Protein AF-A0AA45ZHK5-F1 (afdb_monomer)

Radius of gyration: 15.29 Å; Cα contacts (8 Å, |Δi|>4): 67; chains: 1; bounding box: 30×25×46 Å

Solvent-accessible surface area (backbone atoms only — not comparable to full-atom values): 4859 Å² total; per-residue (Å²): 133,69,66,66,63,56,46,51,55,61,66,66,31,79,90,42,74,86,53,74,52,58,82,46,70,58,47,84,46,80,48,77,40,50,84,82,64,48,72,67,59,54,48,53,47,51,53,58,53,54,74,62,34,48,91,84,37,46,76,47,75,49,76,44,71,54,75,84,77,76,93,76,86,87,126

Sequence (75 aa):
MSTELLAEAAISNPLLNNISMKGARGILINITGGMDMTLFEVDAAVNRIREEVDEETDIIFGSMRTVLVELGSLF

Structure (mmCIF, N/CA/C/O backbone):
data_AF-A0AA45ZHK5-F1
#
_entry.id   AF-A0AA45ZHK5-F1
#
loop_
_atom_site.group_PDB
_atom_site.id
_atom_site.type_symbol
_atom_site.label_atom_id
_atom_site.label_alt_id
_atom_site.label_comp_id
_atom_site.label_asym_id
_atom_site.label_entity_id
_atom_site.label_seq_id
_atom_site.pdbx_PDB_ins_code
_atom_site.Cartn_x
_atom_site.Cartn_y
_atom_site.Cartn_z
_atom_site.occupancy
_atom_site.B_iso_or_equiv
_atom_site.auth_seq_id
_atom_site.auth_comp_id
_atom_site.auth_asym_id
_atom_site.auth_atom_id
_atom_site.pdbx_PDB_model_num
ATOM 1 N N . MET A 1 1 ? 17.352 -3.671 -5.142 1.00 50.22 1 MET A N 1
ATOM 2 C CA . MET A 1 1 ? 16.986 -2.458 -4.385 1.00 50.22 1 MET A CA 1
ATOM 3 C C . MET A 1 1 ? 15.720 -2.828 -3.639 1.00 50.22 1 MET A C 1
ATOM 5 O O . MET A 1 1 ? 14.757 -3.177 -4.300 1.00 50.22 1 MET A O 1
ATOM 9 N N . SER A 1 2 ? 15.790 -2.964 -2.316 1.00 51.91 2 SER A N 1
ATOM 10 C CA . SER A 1 2 ? 14.754 -3.633 -1.518 1.00 51.91 2 SER A CA 1
ATOM 11 C C . SER A 1 2 ? 13.474 -2.799 -1.477 1.00 51.91 2 SER A C 1
ATOM 13 O O . SER A 1 2 ? 13.520 -1.620 -1.129 1.00 51.91 2 SER A O 1
ATOM 15 N N . THR A 1 3 ? 12.352 -3.404 -1.845 1.00 57.03 3 THR A N 1
ATOM 16 C CA . THR A 1 3 ? 11.020 -2.792 -1.919 1.00 57.03 3 THR A CA 1
ATOM 17 C C . THR A 1 3 ? 10.547 -2.144 -0.622 1.00 57.03 3 THR A C 1
ATOM 19 O O . THR A 1 3 ? 9.846 -1.135 -0.686 1.00 57.03 3 THR A O 1
ATOM 22 N N . GLU A 1 4 ? 10.983 -2.634 0.544 1.00 61.03 4 GLU A N 1
ATOM 23 C CA . GLU A 1 4 ? 10.683 -2.012 1.840 1.00 61.03 4 GLU A CA 1
ATOM 24 C C . GLU A 1 4 ? 11.074 -0.527 1.901 1.00 61.03 4 GLU A C 1
ATOM 26 O O . GLU A 1 4 ? 10.319 0.279 2.437 1.00 61.03 4 GLU A O 1
ATOM 31 N N . LEU A 1 5 ? 12.204 -0.132 1.298 1.00 60.50 5 LEU A N 1
ATOM 32 C CA . LEU A 1 5 ? 12.670 1.263 1.336 1.00 60.50 5 LEU A CA 1
ATOM 33 C C . LEU A 1 5 ? 11.740 2.215 0.573 1.00 60.50 5 LEU A C 1
ATOM 35 O O . LEU A 1 5 ? 11.599 3.378 0.947 1.00 60.50 5 LEU A O 1
ATOM 39 N N . LEU A 1 6 ? 11.097 1.731 -0.492 1.00 57.59 6 LEU A N 1
ATOM 40 C CA . LEU A 1 6 ? 10.135 2.522 -1.262 1.00 57.59 6 LEU A CA 1
ATOM 41 C C . LEU A 1 6 ? 8.796 2.631 -0.526 1.00 57.59 6 LEU A C 1
ATOM 43 O O . LEU A 1 6 ? 8.182 3.698 -0.540 1.00 57.59 6 LEU A O 1
ATOM 47 N N . ALA A 1 7 ? 8.373 1.558 0.147 1.00 58.22 7 ALA A N 1
ATOM 48 C CA . ALA A 1 7 ? 7.160 1.553 0.957 1.00 58.22 7 ALA A CA 1
ATOM 49 C C . ALA A 1 7 ? 7.276 2.514 2.153 1.00 58.22 7 ALA A C 1
ATOM 51 O O . ALA A 1 7 ? 6.375 3.322 2.378 1.00 58.22 7 ALA A O 1
ATOM 52 N N . GLU A 1 8 ? 8.405 2.507 2.869 1.00 64.12 8 GLU A N 1
ATOM 53 C CA . GLU A 1 8 ? 8.635 3.451 3.971 1.00 64.12 8 GLU A CA 1
ATOM 54 C C . GLU A 1 8 ? 8.680 4.908 3.497 1.00 64.12 8 GLU A C 1
ATOM 56 O O . GLU A 1 8 ? 8.080 5.781 4.125 1.00 64.12 8 GLU A O 1
ATOM 61 N N . ALA A 1 9 ? 9.330 5.185 2.362 1.00 64.12 9 ALA A N 1
ATOM 62 C CA . ALA A 1 9 ? 9.368 6.531 1.792 1.00 64.12 9 ALA A CA 1
ATOM 63 C C . ALA A 1 9 ? 7.976 7.032 1.360 1.00 64.12 9 ALA A C 1
ATOM 65 O O . ALA A 1 9 ? 7.685 8.222 1.487 1.00 64.12 9 ALA A O 1
ATOM 66 N N . ALA A 1 10 ? 7.108 6.136 0.877 1.00 60.50 10 ALA A N 1
ATOM 67 C CA . ALA A 1 10 ? 5.737 6.472 0.500 1.00 60.50 10 ALA A CA 1
ATOM 68 C C . ALA A 1 10 ? 4.850 6.777 1.721 1.00 60.50 10 ALA A C 1
ATOM 70 O O . ALA A 1 10 ? 4.057 7.718 1.671 1.00 60.50 10 ALA A O 1
ATOM 71 N N . ILE A 1 11 ? 5.013 6.030 2.821 1.00 61.16 11 ILE A N 1
ATOM 72 C CA . ILE A 1 11 ? 4.293 6.261 4.086 1.00 61.16 11 ILE A CA 1
ATOM 73 C C . ILE A 1 11 ? 4.787 7.545 4.770 1.00 61.16 11 ILE A C 1
ATOM 75 O O . ILE A 1 11 ? 3.985 8.313 5.293 1.00 61.16 11 ILE A O 1
ATOM 79 N N . SER A 1 12 ? 6.089 7.833 4.698 1.00 56.00 12 SER A N 1
ATOM 80 C CA . SER A 1 12 ? 6.716 9.029 5.284 1.00 56.00 12 SER A CA 1
ATOM 81 C C . SER A 1 12 ? 6.503 10.311 4.455 1.00 56.00 12 SER A C 1
ATOM 83 O O . SER A 1 12 ? 7.238 11.295 4.583 1.00 56.00 12 SER A O 1
ATOM 85 N N . ASN A 1 13 ? 5.504 10.329 3.564 1.00 52.41 13 ASN A N 1
ATOM 86 C CA . ASN A 1 13 ? 5.210 11.505 2.758 1.00 52.41 13 ASN A CA 1
ATOM 87 C C . ASN A 1 13 ? 4.739 12.660 3.671 1.00 52.41 13 ASN A C 1
ATOM 89 O O . ASN A 1 13 ? 3.779 12.486 4.425 1.00 52.41 13 ASN A O 1
ATOM 93 N N . PRO A 1 14 ? 5.335 13.867 3.579 1.00 47.47 14 PRO A N 1
ATOM 94 C CA . PRO A 1 14 ? 4.917 15.037 4.355 1.00 47.47 14 PRO A CA 1
ATOM 95 C C . PRO A 1 14 ? 3.427 15.388 4.232 1.00 47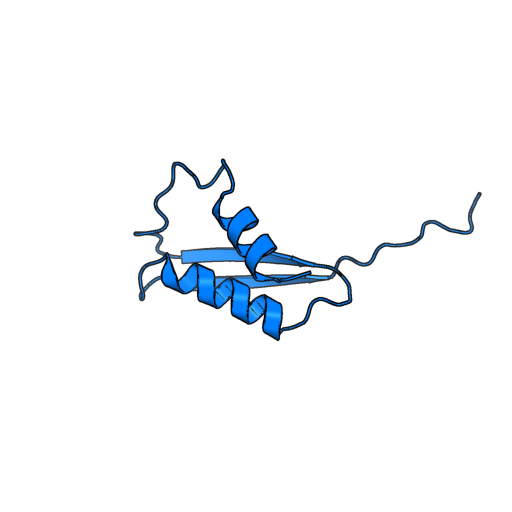.47 14 PRO A C 1
ATOM 97 O O . PRO A 1 14 ? 2.875 16.013 5.133 1.00 47.47 14 PRO A O 1
ATOM 100 N N . LEU A 1 15 ? 2.769 14.974 3.142 1.00 51.72 15 LEU A N 1
ATOM 101 C CA . LEU A 1 15 ? 1.326 15.130 2.935 1.00 51.72 15 LEU A CA 1
ATOM 102 C C . LEU A 1 15 ? 0.472 14.195 3.816 1.00 51.72 15 LEU A C 1
ATOM 104 O O . LEU A 1 15 ? -0.711 14.462 4.003 1.00 51.72 15 LEU A O 1
ATOM 108 N N . LEU A 1 16 ? 1.062 13.128 4.367 1.00 51.91 16 LEU A N 1
ATOM 109 C CA . LEU A 1 16 ? 0.426 12.138 5.245 1.00 51.91 16 LEU A CA 1
ATOM 110 C C . LEU A 1 16 ? 0.787 12.333 6.730 1.00 51.91 16 LEU A C 1
ATOM 112 O O . LEU A 1 16 ? 0.065 11.856 7.598 1.00 51.91 16 LEU A O 1
ATOM 116 N N . ASN A 1 17 ? 1.839 13.101 7.044 1.00 48.12 17 ASN A N 1
ATOM 117 C CA . ASN A 1 17 ? 2.347 13.293 8.415 1.00 48.12 17 ASN A CA 1
ATOM 118 C C . ASN A 1 17 ? 1.343 13.898 9.415 1.00 48.12 17 ASN A C 1
ATOM 120 O O . ASN A 1 17 ? 1.507 13.726 10.621 1.00 48.12 17 ASN A O 1
ATOM 124 N N . ASN A 1 18 ? 0.303 14.590 8.940 1.00 48.88 18 ASN A N 1
ATOM 125 C CA . ASN A 1 18 ? -0.717 15.210 9.794 1.00 48.88 18 ASN A CA 1
ATOM 126 C C . ASN A 1 18 ? -2.086 14.515 9.711 1.00 48.88 18 ASN A C 1
ATOM 128 O O . ASN A 1 18 ? -3.064 15.034 10.253 1.00 48.88 18 ASN A O 1
ATOM 132 N N . ILE A 1 19 ? -2.179 13.366 9.034 1.00 53.16 19 ILE A N 1
ATOM 133 C CA . ILE A 1 19 ? -3.429 12.631 8.840 1.00 53.16 19 ILE A CA 1
ATOM 134 C C . ILE A 1 19 ? -3.231 11.220 9.389 1.00 53.16 19 ILE A C 1
ATOM 136 O O . ILE A 1 19 ? -2.552 10.390 8.796 1.00 53.16 19 ILE A O 1
ATOM 140 N N . SER A 1 20 ? -3.834 10.946 10.545 1.00 58.31 20 SER A N 1
ATOM 141 C CA . SER A 1 20 ? -3.949 9.577 11.044 1.00 58.31 20 SER A CA 1
ATOM 142 C C . SER A 1 20 ? -4.740 8.750 10.030 1.00 58.31 20 SER A C 1
ATOM 144 O O . SER A 1 20 ? -5.886 9.084 9.736 1.00 58.31 20 SER A O 1
ATOM 146 N N . MET A 1 21 ? -4.144 7.672 9.515 1.00 64.75 21 MET A N 1
ATOM 147 C CA . MET A 1 21 ? -4.837 6.728 8.630 1.00 64.75 21 MET A CA 1
ATOM 148 C C . MET A 1 21 ? -5.880 5.879 9.385 1.00 64.75 21 MET A C 1
ATOM 150 O O . MET A 1 21 ? -6.796 5.339 8.766 1.00 64.75 21 MET A O 1
ATOM 154 N N . LYS A 1 22 ? -5.804 5.838 10.726 1.00 63.28 22 LYS A N 1
ATOM 155 C CA . LYS A 1 22 ? -6.856 5.285 11.593 1.00 63.28 22 LYS A CA 1
ATOM 156 C C . LYS A 1 22 ? -8.113 6.148 11.514 1.00 63.28 22 LYS A C 1
ATOM 158 O O . LYS A 1 22 ? -8.045 7.350 11.785 1.00 63.28 22 LYS A O 1
ATOM 163 N N . GLY A 1 23 ? -9.239 5.534 11.161 1.00 66.88 23 GLY A N 1
ATOM 164 C CA . GLY A 1 23 ? -10.533 6.175 10.926 1.00 66.88 23 GLY A CA 1
ATOM 165 C C . GLY A 1 23 ? -10.873 6.442 9.455 1.00 66.88 23 GLY A C 1
ATOM 166 O O . GLY A 1 23 ? -11.964 6.947 9.169 1.00 66.88 23 GLY A O 1
ATOM 167 N N . ALA A 1 24 ? -9.983 6.124 8.508 1.00 70.19 24 ALA A N 1
ATOM 168 C CA . ALA A 1 24 ? -10.305 6.208 7.087 1.00 70.19 24 ALA A CA 1
ATOM 169 C C . ALA A 1 24 ? -11.342 5.133 6.721 1.00 70.19 24 ALA A C 1
ATOM 171 O O . ALA A 1 24 ? -11.109 3.949 6.905 1.00 70.19 24 ALA A O 1
ATOM 172 N N . ARG A 1 25 ? -12.495 5.531 6.168 1.00 78.19 25 ARG A N 1
ATOM 173 C CA . ARG A 1 25 ? -13.498 4.566 5.669 1.00 78.19 25 ARG A CA 1
ATOM 174 C C . ARG A 1 25 ? -13.071 3.867 4.383 1.00 78.19 25 ARG A C 1
ATOM 176 O O . ARG A 1 25 ? -13.550 2.781 4.091 1.00 78.19 25 ARG A O 1
ATOM 183 N N . GLY A 1 26 ? -12.198 4.503 3.612 1.00 79.44 26 GLY A N 1
ATOM 184 C CA . GLY A 1 26 ? -11.638 3.903 2.418 1.00 79.44 26 GLY A CA 1
ATOM 185 C C . GLY A 1 26 ? -10.384 4.628 1.961 1.00 79.44 26 GLY A C 1
ATOM 186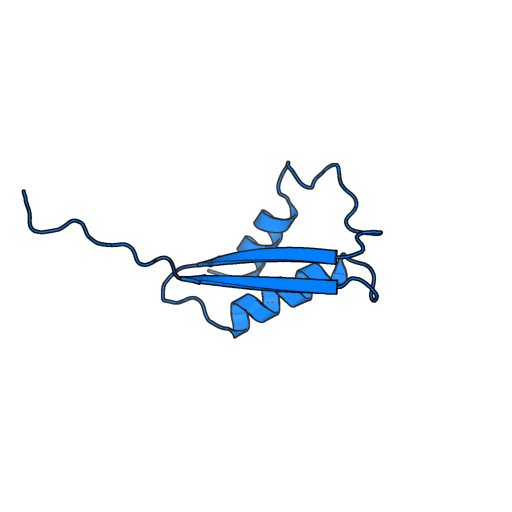 O O . GLY A 1 26 ? -10.235 5.833 2.175 1.00 79.44 26 GLY A O 1
ATOM 187 N N . ILE A 1 27 ? -9.478 3.875 1.350 1.00 82.88 27 ILE A N 1
ATOM 188 C CA . ILE A 1 27 ? -8.161 4.333 0.914 1.00 82.88 27 ILE A CA 1
ATOM 189 C C . ILE A 1 27 ? -7.982 3.963 -0.555 1.00 82.88 27 ILE A C 1
ATOM 191 O O . ILE A 1 27 ? -8.214 2.822 -0.954 1.00 82.88 27 ILE A O 1
ATOM 195 N N . LEU A 1 28 ? -7.547 4.940 -1.354 1.00 83.62 28 LEU A N 1
ATOM 196 C CA . LEU A 1 28 ? -7.135 4.736 -2.739 1.00 83.62 28 LEU A CA 1
ATOM 197 C C . LEU A 1 28 ? -5.609 4.785 -2.829 1.00 83.62 28 LEU A C 1
ATOM 199 O O . LEU A 1 28 ? -5.003 5.820 -2.555 1.00 83.62 28 LEU A O 1
ATOM 203 N N . ILE A 1 29 ? -5.000 3.681 -3.251 1.00 83.00 29 ILE A N 1
ATOM 204 C CA . ILE A 1 29 ? -3.549 3.546 -3.401 1.00 83.00 29 ILE A CA 1
ATOM 205 C C . ILE A 1 29 ? -3.219 3.483 -4.891 1.00 83.00 29 ILE A C 1
ATOM 207 O O . ILE A 1 29 ? -3.710 2.615 -5.610 1.00 83.00 29 ILE A O 1
ATOM 211 N N . ASN A 1 30 ? -2.362 4.384 -5.366 1.00 82.25 30 ASN A N 1
ATOM 212 C CA . ASN A 1 30 ? -1.800 4.296 -6.711 1.00 82.25 30 ASN A CA 1
ATOM 213 C C . ASN A 1 30 ? -0.313 3.950 -6.627 1.00 82.25 30 ASN A C 1
ATOM 215 O O . ASN A 1 30 ? 0.478 4.739 -6.111 1.00 82.25 30 ASN A O 1
ATOM 219 N N . ILE A 1 31 ? 0.056 2.786 -7.158 1.00 81.62 31 ILE A N 1
ATOM 220 C CA . ILE A 1 31 ? 1.432 2.293 -7.175 1.00 81.62 31 ILE A CA 1
ATOM 221 C C . ILE A 1 31 ? 1.992 2.467 -8.587 1.00 81.62 31 ILE A C 1
ATOM 223 O O . ILE A 1 31 ? 1.527 1.841 -9.536 1.00 81.62 31 ILE A O 1
ATOM 227 N N . THR A 1 32 ? 3.008 3.313 -8.734 1.00 81.00 32 THR A N 1
ATOM 228 C CA . THR A 1 32 ? 3.679 3.541 -10.019 1.00 81.00 32 THR A CA 1
ATOM 229 C C . THR A 1 32 ? 5.073 2.932 -9.978 1.00 81.00 32 THR A C 1
ATOM 231 O O . THR A 1 32 ? 5.861 3.262 -9.095 1.00 81.00 32 THR A O 1
ATOM 234 N N . GLY A 1 33 ? 5.395 2.084 -10.953 1.00 81.56 33 GLY A N 1
ATOM 235 C CA . GLY A 1 33 ? 6.701 1.430 -11.045 1.00 81.56 33 GLY A CA 1
ATOM 236 C C . GLY A 1 33 ? 7.158 1.199 -12.481 1.00 81.56 33 GLY A C 1
ATOM 237 O O . GLY A 1 33 ? 6.438 1.498 -13.442 1.00 81.56 33 GLY A O 1
ATOM 238 N N . GLY A 1 34 ? 8.383 0.691 -12.616 1.00 80.06 34 GLY A N 1
ATOM 239 C CA . GLY A 1 34 ? 8.985 0.331 -13.897 1.00 80.06 34 GLY A CA 1
ATOM 240 C C . GLY A 1 34 ? 8.371 -0.928 -14.515 1.00 80.06 34 GLY A C 1
ATOM 241 O O . GLY A 1 34 ? 7.455 -1.543 -13.967 1.00 80.06 34 GLY A O 1
ATOM 242 N N . MET A 1 35 ? 8.881 -1.330 -15.683 1.00 78.81 35 MET A N 1
ATOM 243 C CA . MET A 1 35 ? 8.453 -2.572 -16.349 1.00 78.81 35 MET A CA 1
ATOM 244 C C . MET A 1 35 ? 8.779 -3.838 -15.545 1.00 78.81 35 MET A C 1
ATOM 246 O O . MET A 1 35 ? 8.161 -4.877 -15.770 1.00 78.81 35 MET A O 1
ATOM 250 N N . ASP A 1 36 ? 9.724 -3.743 -14.618 1.00 83.44 36 ASP A N 1
ATOM 251 C CA . ASP A 1 36 ? 10.145 -4.786 -13.690 1.00 83.44 36 ASP A CA 1
ATOM 252 C C . ASP A 1 36 ? 9.234 -4.925 -12.464 1.00 83.44 36 ASP A C 1
ATOM 254 O O . ASP A 1 36 ? 9.337 -5.928 -11.763 1.00 83.44 36 ASP A O 1
ATOM 258 N N . MET A 1 37 ? 8.300 -3.991 -12.243 1.00 83.12 37 MET A N 1
ATOM 259 C CA . MET A 1 37 ? 7.380 -4.059 -11.111 1.00 83.12 37 MET A CA 1
ATOM 260 C C . MET A 1 37 ? 6.446 -5.268 -11.224 1.00 83.12 37 MET A C 1
ATOM 262 O O . MET A 1 37 ? 5.642 -5.410 -12.165 1.00 83.12 37 MET A O 1
ATOM 266 N N . THR A 1 38 ? 6.531 -6.130 -10.218 1.00 85.19 38 THR A N 1
ATOM 267 C CA . THR A 1 38 ? 5.753 -7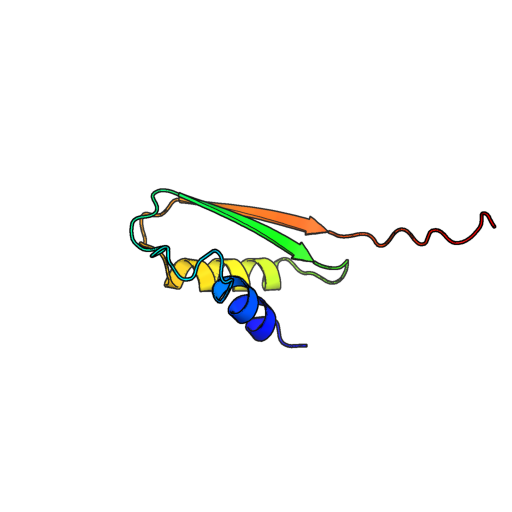.365 -10.129 1.00 85.19 38 THR A CA 1
ATOM 268 C C . THR A 1 38 ? 4.510 -7.192 -9.260 1.00 85.19 38 THR A C 1
ATOM 270 O O . THR A 1 38 ? 4.436 -6.317 -8.400 1.00 85.19 38 THR A O 1
ATOM 273 N N . LEU A 1 39 ? 3.521 -8.071 -9.445 1.00 82.62 39 LEU A N 1
ATOM 274 C CA . LEU A 1 39 ? 2.346 -8.109 -8.567 1.00 82.62 39 LEU A CA 1
ATOM 275 C C . LEU A 1 39 ? 2.713 -8.427 -7.111 1.00 82.62 39 LEU A C 1
ATOM 277 O O . LEU A 1 39 ? 1.999 -7.998 -6.215 1.00 82.62 39 LEU A O 1
ATOM 281 N N . PHE A 1 40 ? 3.819 -9.137 -6.875 1.00 85.62 40 PHE A N 1
ATOM 282 C CA . PHE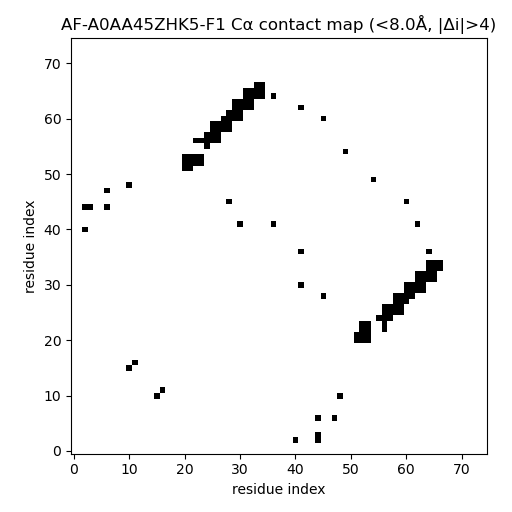 A 1 40 ? 4.286 -9.459 -5.527 1.00 85.62 40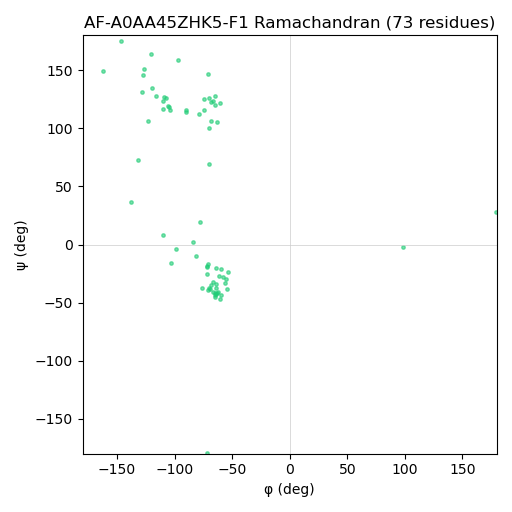 P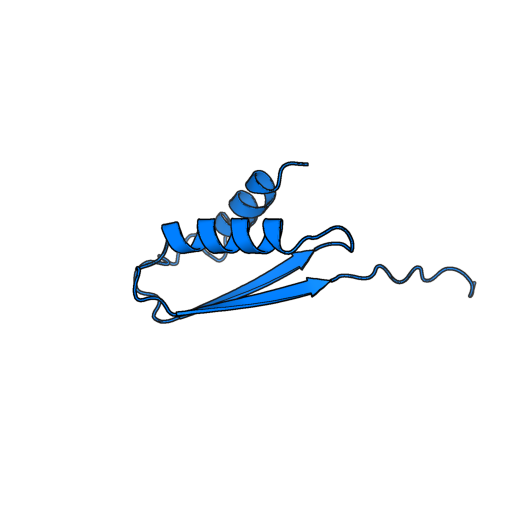HE A CA 1
ATOM 283 C C . PHE A 1 40 ? 4.723 -8.204 -4.762 1.00 85.62 40 PHE A C 1
ATOM 285 O O . PHE A 1 40 ? 4.392 -8.037 -3.595 1.00 85.62 40 PHE A O 1
ATOM 292 N N . GLU A 1 41 ? 5.419 -7.288 -5.433 1.00 82.25 41 GLU A N 1
ATOM 293 C CA . GLU A 1 41 ? 5.856 -6.024 -4.833 1.00 82.25 41 GLU A CA 1
ATOM 294 C C . GLU A 1 41 ? 4.673 -5.086 -4.565 1.00 82.25 41 GLU A C 1
ATOM 296 O O . GLU A 1 41 ? 4.617 -4.428 -3.526 1.00 82.25 41 GLU A O 1
ATOM 301 N N . VAL A 1 42 ? 3.698 -5.070 -5.480 1.00 83.88 42 VAL A N 1
ATOM 302 C CA . VAL A 1 42 ? 2.424 -4.356 -5.308 1.00 83.88 42 VAL A CA 1
ATOM 303 C C . VAL A 1 42 ? 1.670 -4.903 -4.090 1.00 83.88 42 VAL A C 1
ATOM 305 O O . VAL A 1 42 ? 1.222 -4.121 -3.255 1.00 83.88 42 VAL A O 1
ATOM 308 N N . AS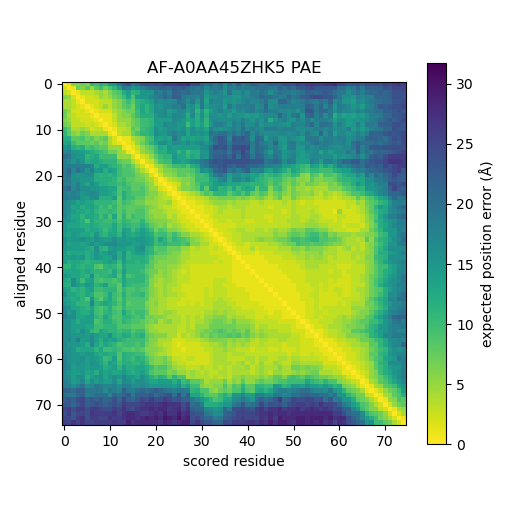P A 1 43 ? 1.570 -6.228 -3.957 1.00 84.88 43 ASP A N 1
ATOM 309 C CA . ASP A 1 43 ? 0.899 -6.885 -2.829 1.00 84.88 43 ASP A CA 1
ATOM 310 C C . ASP A 1 43 ? 1.602 -6.601 -1.493 1.00 84.88 43 ASP A C 1
ATOM 312 O O . ASP A 1 43 ? 0.951 -6.242 -0.513 1.00 84.88 43 ASP A O 1
ATOM 316 N N . ALA A 1 44 ? 2.938 -6.650 -1.462 1.00 84.81 44 ALA A N 1
ATOM 317 C CA . ALA A 1 44 ? 3.726 -6.317 -0.277 1.00 84.81 44 ALA A CA 1
ATOM 318 C C . ALA A 1 44 ? 3.491 -4.869 0.193 1.00 84.81 44 ALA A C 1
ATOM 320 O O . ALA A 1 44 ? 3.290 -4.626 1.385 1.00 84.81 44 ALA A O 1
ATOM 321 N N . ALA A 1 45 ? 3.453 -3.908 -0.736 1.00 82.69 45 ALA A N 1
ATOM 322 C CA . ALA A 1 45 ? 3.172 -2.510 -0.414 1.00 82.69 45 ALA A CA 1
ATOM 323 C C . ALA A 1 45 ? 1.748 -2.312 0.136 1.00 82.69 45 ALA A C 1
ATOM 325 O O . ALA A 1 45 ? 1.554 -1.586 1.112 1.00 82.69 45 ALA A O 1
ATOM 326 N N . VAL A 1 46 ? 0.752 -2.984 -0.453 1.00 84.25 46 VAL A N 1
ATOM 327 C CA . VAL A 1 46 ? -0.639 -2.935 0.024 1.00 84.25 46 VAL A CA 1
ATOM 328 C C . VAL A 1 46 ? -0.767 -3.564 1.412 1.00 84.25 46 VAL A C 1
ATOM 330 O O . VAL A 1 46 ? -1.416 -2.980 2.281 1.00 84.25 46 VAL A O 1
ATOM 333 N N . ASN A 1 47 ? -0.127 -4.711 1.652 1.00 85.00 47 ASN A N 1
ATOM 334 C CA . ASN A 1 47 ? -0.152 -5.382 2.952 1.00 85.00 47 ASN A CA 1
ATOM 335 C C . ASN A 1 47 ? 0.508 -4.541 4.049 1.00 85.00 47 ASN A C 1
ATOM 337 O O . ASN A 1 47 ? -0.031 -4.454 5.147 1.00 85.00 47 ASN A O 1
ATOM 341 N N . ARG A 1 48 ? 1.597 -3.829 3.746 1.00 84.50 48 ARG A N 1
ATOM 342 C CA . ARG A 1 48 ? 2.205 -2.899 4.706 1.00 84.50 48 ARG A CA 1
ATOM 343 C C . ARG A 1 48 ? 1.254 -1.760 5.088 1.00 84.50 48 ARG A C 1
ATOM 345 O O . ARG A 1 48 ? 1.175 -1.405 6.257 1.00 84.50 48 ARG A O 1
ATOM 352 N N . ILE A 1 49 ? 0.516 -1.203 4.122 1.00 80.94 49 ILE A N 1
ATOM 353 C CA . ILE A 1 49 ? -0.476 -0.145 4.385 1.00 80.94 49 ILE A CA 1
ATOM 354 C C . ILE A 1 49 ? -1.670 -0.694 5.179 1.00 80.94 49 ILE A C 1
ATOM 356 O O . ILE A 1 49 ? -2.184 0.005 6.048 1.00 80.94 49 ILE A O 1
ATOM 360 N N . ARG A 1 50 ? -2.078 -1.950 4.940 1.00 82.56 50 ARG A N 1
ATOM 361 C CA . ARG A 1 50 ? -3.128 -2.631 5.721 1.00 82.56 50 ARG A CA 1
ATOM 362 C C . ARG A 1 50 ? -2.831 -2.672 7.221 1.00 82.56 50 ARG A C 1
ATOM 364 O O . ARG A 1 50 ? -3.765 -2.604 8.005 1.00 82.56 50 ARG A O 1
ATOM 371 N N . GLU A 1 51 ? -1.564 -2.757 7.616 1.00 84.50 51 GLU A N 1
ATOM 372 C CA . GLU A 1 51 ? -1.160 -2.779 9.031 1.00 84.50 51 GLU A CA 1
ATOM 373 C C . GLU A 1 51 ? -1.323 -1.421 9.736 1.00 84.50 51 GLU A C 1
ATOM 375 O O . GLU A 1 51 ? -1.376 -1.364 10.963 1.00 84.50 51 GLU A O 1
ATOM 380 N N . GLU A 1 52 ? -1.406 -0.323 8.980 1.00 79.81 52 GLU A N 1
ATOM 381 C CA . GLU A 1 52 ? -1.483 1.045 9.516 1.00 79.81 52 GLU A CA 1
ATOM 382 C C . GLU A 1 52 ? -2.919 1.603 9.552 1.00 79.81 52 GLU A C 1
ATOM 384 O O . GLU A 1 52 ? -3.148 2.722 10.024 1.00 79.81 52 GLU A O 1
ATOM 389 N N . VAL A 1 53 ? -3.890 0.842 9.044 1.00 81.94 53 VAL A N 1
ATOM 390 C CA . VAL A 1 53 ? -5.295 1.248 8.871 1.00 81.94 53 VAL A CA 1
ATOM 391 C C . VAL A 1 53 ? -6.212 0.323 9.668 1.00 81.94 53 VAL A C 1
ATOM 393 O O . VAL A 1 53 ? -5.800 -0.751 10.100 1.00 81.94 53 VAL A O 1
ATOM 396 N N . ASP A 1 54 ? -7.462 0.727 9.888 1.00 84.69 54 ASP A N 1
ATOM 397 C CA . ASP A 1 54 ? -8.420 -0.131 10.593 1.00 84.69 54 ASP A CA 1
ATOM 398 C C . ASP A 1 54 ? -8.830 -1.327 9.716 1.00 84.69 54 ASP A C 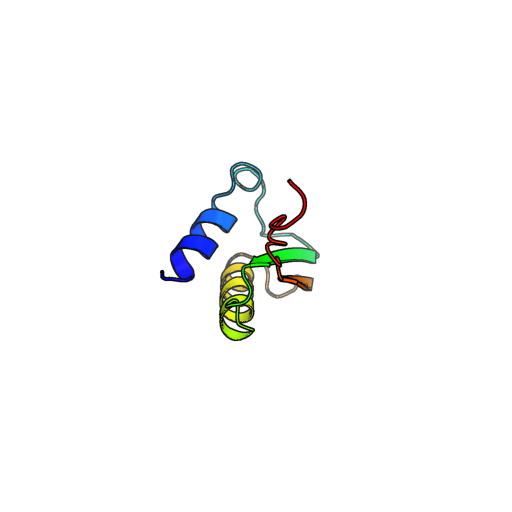1
ATOM 400 O O . ASP A 1 54 ? -8.960 -1.187 8.498 1.00 84.69 54 ASP A O 1
ATOM 404 N N . GLU A 1 55 ? -9.092 -2.487 10.327 1.00 81.44 55 GLU A N 1
ATOM 405 C CA . GLU A 1 55 ? -9.453 -3.729 9.614 1.00 81.44 55 GLU A CA 1
ATOM 406 C C . GLU A 1 55 ? -10.701 -3.582 8.726 1.00 81.44 55 GLU A C 1
ATOM 408 O O . GLU A 1 55 ? -10.824 -4.266 7.711 1.00 81.44 55 GLU A O 1
ATOM 413 N N . GLU A 1 56 ? -11.607 -2.668 9.083 1.00 83.62 56 GLU A N 1
ATOM 414 C CA . GLU A 1 56 ? -12.840 -2.374 8.339 1.00 83.62 56 GLU A CA 1
ATOM 415 C C . GLU A 1 56 ? -12.637 -1.381 7.176 1.00 83.62 56 GLU A C 1
ATOM 417 O O . GLU A 1 56 ? -13.601 -1.000 6.514 1.00 83.62 56 GLU A O 1
ATOM 422 N N . THR A 1 57 ? -11.406 -0.929 6.924 1.00 83.62 57 THR A N 1
ATOM 423 C CA . THR A 1 57 ? -11.107 0.048 5.869 1.00 83.62 57 THR A CA 1
ATOM 424 C C . THR A 1 57 ? -11.170 -0.597 4.485 1.00 83.62 57 THR A C 1
ATOM 426 O O . THR A 1 57 ? -10.426 -1.536 4.189 1.00 83.62 57 THR A O 1
ATOM 429 N N . ASP A 1 58 ? -11.978 -0.035 3.583 1.00 84.06 58 ASP A N 1
ATOM 430 C CA . ASP A 1 58 ? -12.004 -0.460 2.183 1.00 84.06 58 ASP A CA 1
ATOM 431 C C . ASP A 1 58 ? -10.767 0.050 1.433 1.00 84.06 58 ASP A C 1
ATOM 433 O O . ASP A 1 58 ? -10.575 1.253 1.24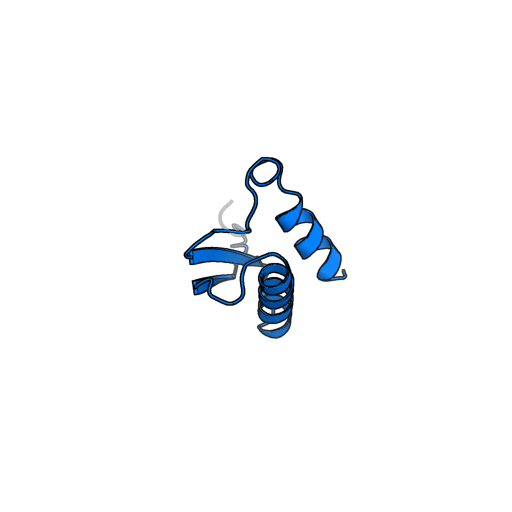2 1.00 84.06 58 ASP A O 1
ATOM 437 N N . ILE A 1 59 ? -9.921 -0.864 0.961 1.00 84.00 59 ILE A N 1
ATOM 438 C CA . ILE A 1 59 ? -8.713 -0.513 0.207 1.00 84.00 59 ILE A CA 1
ATOM 439 C C . ILE A 1 59 ? -8.923 -0.818 -1.271 1.00 84.00 59 ILE A C 1
ATOM 441 O O . ILE A 1 59 ? -9.084 -1.972 -1.668 1.00 84.00 59 ILE A O 1
ATOM 445 N N . ILE A 1 60 ? -8.840 0.225 -2.092 1.00 86.31 60 ILE A N 1
ATOM 446 C CA . ILE A 1 60 ? -8.792 0.128 -3.548 1.00 86.31 60 ILE A CA 1
ATOM 447 C C . ILE A 1 60 ? -7.371 0.472 -3.974 1.00 86.31 60 ILE A C 1
ATOM 449 O O . ILE A 1 60 ? -6.855 1.533 -3.626 1.00 86.31 60 ILE A O 1
ATOM 453 N N . PHE A 1 61 ? -6.732 -0.401 -4.747 1.00 83.38 61 PHE A N 1
ATOM 454 C CA . PHE A 1 61 ? -5.398 -0.136 -5.270 1.00 83.38 61 PHE A CA 1
ATOM 455 C C . PHE A 1 61 ? -5.332 -0.324 -6.782 1.00 83.38 61 PHE A C 1
ATOM 457 O O . PHE A 1 61 ? -5.997 -1.184 -7.358 1.00 83.38 61 PHE A O 1
ATOM 464 N N . GLY A 1 62 ? -4.513 0.505 -7.419 1.00 81.44 62 GLY A N 1
ATOM 465 C CA . GLY A 1 62 ? -4.161 0.412 -8.827 1.00 81.44 62 GLY A CA 1
ATOM 466 C C . GLY A 1 62 ? -2.650 0.383 -8.989 1.00 81.44 62 GLY A C 1
ATOM 467 O O . GLY A 1 62 ? -1.919 0.951 -8.174 1.00 81.44 62 GLY A O 1
ATOM 468 N N . SER A 1 63 ? -2.182 -0.271 -10.049 1.00 82.44 63 SER A N 1
ATOM 469 C CA . SER A 1 63 ? -0.786 -0.192 -10.458 1.00 82.44 63 SER A CA 1
ATOM 470 C C . SER A 1 63 ? -0.669 0.373 -11.866 1.00 82.44 63 SER A C 1
ATOM 472 O O . SER A 1 63 ? -1.410 -0.004 -12.777 1.00 82.44 63 SER A O 1
ATOM 474 N N . MET A 1 64 ? 0.264 1.303 -12.041 1.00 81.94 64 MET A N 1
ATOM 475 C CA . MET A 1 64 ? 0.576 1.897 -13.330 1.00 81.94 64 MET A CA 1
ATOM 476 C C . MET A 1 64 ? 2.004 1.532 -13.712 1.00 81.94 64 MET A C 1
ATOM 478 O O . MET A 1 64 ? 2.948 1.720 -12.941 1.00 81.94 64 MET A O 1
ATOM 482 N N . ARG A 1 65 ? 2.157 0.993 -14.921 1.00 79.69 65 ARG A N 1
ATOM 483 C CA . ARG A 1 65 ? 3.467 0.706 -15.499 1.00 79.69 65 ARG A CA 1
ATOM 484 C C . ARG A 1 65 ? 3.935 1.920 -16.274 1.00 79.69 65 ARG A C 1
ATOM 486 O O . ARG A 1 65 ? 3.331 2.283 -17.283 1.00 79.69 65 ARG A O 1
ATOM 493 N N . THR A 1 66 ? 5.019 2.522 -15.810 1.00 72.12 66 THR A N 1
ATOM 494 C CA . THR A 1 66 ? 5.686 3.580 -16.558 1.00 72.12 66 THR A CA 1
ATOM 495 C C . THR A 1 66 ? 6.522 2.938 -17.654 1.00 72.12 66 THR A C 1
ATOM 497 O O . THR A 1 66 ? 7.518 2.268 -17.386 1.00 72.12 66 THR A O 1
ATOM 500 N N . VAL A 1 67 ? 6.119 3.153 -18.904 1.00 69.50 67 VAL A N 1
ATOM 501 C CA . VAL A 1 67 ? 6.973 2.892 -20.063 1.00 69.50 67 VAL A CA 1
ATOM 502 C C . VAL A 1 67 ? 7.737 4.177 -20.336 1.00 69.50 67 VAL A C 1
ATOM 504 O O . VAL A 1 67 ? 7.138 5.199 -20.675 1.00 69.50 67 VAL A O 1
ATOM 507 N N . LEU A 1 68 ? 9.057 4.137 -20.163 1.00 62.41 68 LEU A N 1
ATOM 508 C CA . LEU A 1 68 ? 9.918 5.213 -20.630 1.00 62.41 68 LEU A CA 1
ATOM 509 C C . LEU A 1 68 ? 9.914 5.125 -22.157 1.00 62.41 68 LEU A C 1
ATOM 511 O O . LEU A 1 68 ? 10.531 4.238 -22.741 1.00 62.41 68 LEU A O 1
ATOM 515 N N . VAL A 1 69 ? 9.124 5.983 -22.801 1.00 58.56 69 VAL A N 1
ATOM 516 C CA . VAL A 1 69 ? 9.205 6.149 -24.250 1.00 58.56 69 VAL A CA 1
ATOM 517 C C . VAL A 1 69 ? 10.547 6.817 -24.510 1.00 58.56 69 VAL A C 1
ATOM 519 O O . VAL A 1 69 ? 10.716 8.000 -24.211 1.00 58.56 69 VAL A O 1
ATOM 522 N N . GLU A 1 70 ? 11.519 6.066 -25.024 1.00 59.19 70 GLU A N 1
ATOM 523 C CA . GLU A 1 70 ? 12.717 6.679 -25.582 1.00 59.19 70 GLU A CA 1
ATOM 524 C C . GLU A 1 70 ? 12.281 7.521 -26.786 1.00 59.19 70 GLU A C 1
ATOM 526 O O . GLU A 1 70 ? 11.929 7.002 -27.845 1.00 59.19 70 GLU A O 1
ATOM 531 N N . LEU A 1 71 ? 12.273 8.845 -26.621 1.00 59.59 71 LEU A N 1
ATOM 532 C CA . LEU A 1 71 ? 12.228 9.794 -27.732 1.00 59.59 71 LEU A CA 1
ATOM 533 C C . LEU A 1 71 ? 13.578 9.731 -28.464 1.00 59.59 71 LEU A C 1
ATOM 535 O O . LEU A 1 71 ? 14.393 10.642 -28.368 1.00 59.59 71 LEU A O 1
ATOM 539 N N . GLY A 1 72 ? 13.845 8.617 -29.142 1.00 62.12 72 GLY A N 1
ATOM 540 C CA . GLY A 1 72 ? 15.131 8.317 -29.758 1.00 62.12 72 GLY A CA 1
ATOM 541 C C . GLY A 1 72 ? 14.989 7.832 -31.194 1.00 62.12 72 GLY A C 1
ATOM 542 O O . GLY A 1 72 ? 15.196 6.653 -31.436 1.00 62.12 72 GLY A O 1
ATOM 543 N N . SER A 1 73 ? 14.646 8.735 -32.126 1.00 58.34 73 SER A N 1
ATOM 544 C CA . SER A 1 73 ? 15.063 8.679 -33.551 1.00 58.34 73 SER A CA 1
ATOM 545 C C . SER A 1 73 ? 14.510 9.833 -34.415 1.00 58.34 73 SER A C 1
ATOM 547 O O . SER A 1 73 ? 14.279 9.647 -35.609 1.00 58.34 73 SER A O 1
ATOM 549 N N . LEU A 1 74 ? 14.228 11.009 -33.847 1.00 55.81 74 LEU A N 1
ATOM 550 C CA . LEU A 1 74 ? 13.663 12.132 -34.611 1.00 55.81 74 LEU A CA 1
ATOM 551 C C . LEU A 1 74 ? 14.301 13.479 -34.257 1.00 55.81 74 LEU A C 1
ATOM 553 O O . LEU A 1 74 ? 13.608 14.484 -34.256 1.00 55.81 74 LEU A O 1
ATOM 557 N N . PHE A 1 75 ? 15.609 13.485 -33.990 1.00 55.88 75 PHE A N 1
ATOM 558 C CA . PHE A 1 75 ? 16.516 14.617 -34.212 1.00 55.88 75 PHE A CA 1
ATOM 559 C C . PHE A 1 75 ? 17.903 14.068 -34.547 1.00 55.88 75 PHE A C 1
ATOM 561 O O . PHE A 1 75 ? 18.302 13.083 -33.883 1.00 55.88 75 PHE A O 1
#

InterPro domains:
  IPR008280 Tubulin/FtsZ, C-terminal [SSF55307] (7-64)
  IPR018316 Tubulin/FtsZ, 2-layer sandwich domain [SM00865] (1-73)
  IPR024757 Cell division protein FtsZ, C-terminal [PF12327] (6-64)
  IPR037103 Tubulin/FtsZ-like, C-terminal domain [G3DSA:3.30.1330.20] (2-69)
  IPR045061 Tubulin-like protein FtsZ/CetZ [PTHR30314] (7-63)

pLDDT: mean 71.79, std 12.77, range [47.47, 86.31]

Mean predicted aligned error: 10.93 Å

Foldseek 3Di:
DDLVVVLVVVCPPPVCPVPQLEPAQEDEEEAEDEPPDDVVSVVVSVVVVCVRYDVNYHYDYDYDYDDPPPPPDDD

Organism: Anaplasma phagocytophilum (NCBI:txid948)

Secondary structure (DSSP, 8-state):
--HHHHHHHHHT-TTTTTS-STT-SEEEEEEEE-TT--HHHHHHHHHHHHTTS-TT-EEEEEEEE-------S--

Nearest PDB structures (foldseek):
  5mn8-assembly2_A  TM=9.060E-01  e=1.476E-04  Staphylococcus aureus
  6ll6-assembly1_A  TM=9.134E-01  e=2.705E-04  Escherichia coli
  8gzy-assembly3_E  TM=9.136E-01  e=3.541E-04  Escherichia coli
  4u39-assembly6_F  TM=9.044E-01  e=2.529E-04  Bacillus subtilis
  1ofu-assembly1_A  TM=8.775E-01  e=6.490E-04  Pseudomonas aeruginosa